Protein AF-A0A2D4ZFG2-F1 (afdb_monomer_lite)

Foldseek 3Di:
DPDPAFEWEAEPVQQWIQGSVRDIDHDDFDCPVDVVRQVVSLVSCVVVVNHPPSYHYDYDDD

Sequence (62 aa):
MFEDSAFHIFDKSTSTLTLFTGEIKQIDVNHLDKPDYLSAVKQKAISSGLIGESDFVCEWDV

pLDDT: mean 86.95, std 10.68, range [45.84, 95.44]

Structure (mmCIF, N/CA/C/O backbone):
data_AF-A0A2D4ZFG2-F1
#
_entry.id   AF-A0A2D4ZFG2-F1
#
loop_
_atom_site.group_PDB
_atom_site.id
_atom_site.type_symbol
_atom_site.label_atom_id
_atom_site.label_alt_id
_atom_site.label_comp_id
_atom_site.label_asym_id
_atom_site.label_entity_id
_atom_site.label_seq_id
_atom_site.pdbx_PDB_ins_code
_atom_site.Cartn_x
_atom_site.Cartn_y
_atom_site.Cartn_z
_atom_site.occupancy
_atom_site.B_iso_or_equiv
_atom_site.auth_seq_id
_atom_site.auth_comp_id
_atom_site.auth_asym_id
_atom_site.auth_atom_id
_atom_site.pdbx_PDB_model_num
ATOM 1 N N . MET A 1 1 ? -4.621 2.943 25.775 1.00 45.84 1 MET A N 1
ATOM 2 C CA . MET A 1 1 ? -5.381 2.674 24.540 1.00 45.84 1 MET A CA 1
ATOM 3 C C . MET A 1 1 ? -4.390 2.041 23.593 1.00 45.84 1 MET A C 1
ATOM 5 O O . MET A 1 1 ? -3.349 2.646 23.386 1.00 45.84 1 MET A O 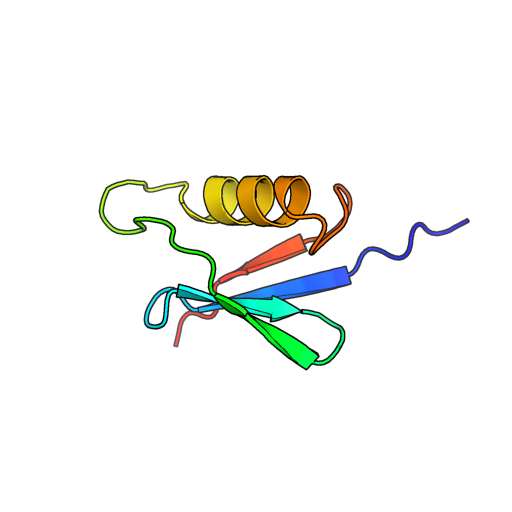1
ATOM 9 N N . PHE A 1 2 ? -4.619 0.803 23.158 1.00 51.38 2 PHE A N 1
ATOM 10 C CA . PHE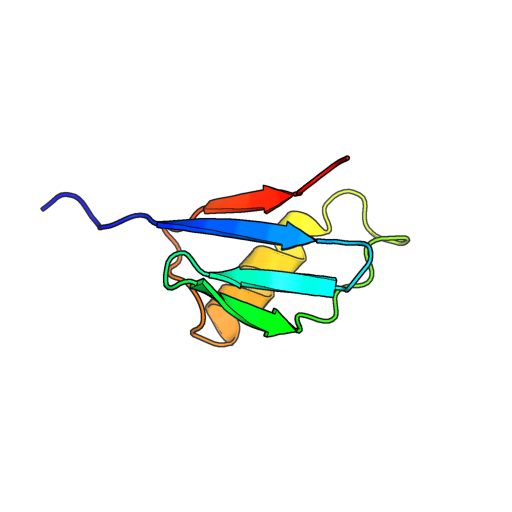 A 1 2 ? -3.856 0.273 22.031 1.00 51.38 2 PHE A CA 1
ATOM 11 C C . PHE A 1 2 ? -4.344 1.064 20.822 1.00 51.38 2 PHE A C 1
ATOM 13 O O . PHE A 1 2 ? -5.543 1.069 20.560 1.00 51.38 2 PHE A O 1
ATOM 20 N N . GLU A 1 3 ? -3.466 1.848 20.202 1.00 55.28 3 GLU A N 1
ATOM 21 C CA . GLU A 1 3 ? -3.765 2.426 18.897 1.00 55.28 3 GLU A CA 1
ATOM 22 C C . GLU A 1 3 ? -4.060 1.250 17.961 1.00 55.28 3 GLU A C 1
ATOM 24 O O . GLU A 1 3 ? -3.256 0.319 17.882 1.00 55.28 3 GLU A O 1
ATOM 29 N N . ASP A 1 4 ? -5.244 1.240 17.346 1.00 71.12 4 ASP A N 1
ATOM 30 C CA . ASP A 1 4 ? -5.654 0.224 16.375 1.00 71.12 4 ASP A CA 1
ATOM 31 C C . ASP A 1 4 ? -4.770 0.352 15.123 1.00 71.12 4 ASP A C 1
ATOM 33 O O . ASP A 1 4 ? -5.149 0.971 14.135 1.00 71.12 4 ASP A O 1
ATOM 37 N N . SER A 1 5 ? -3.550 -0.185 15.186 1.00 79.50 5 SER A N 1
ATOM 38 C CA . SER A 1 5 ? -2.675 -0.350 14.028 1.00 79.50 5 SER A CA 1
ATOM 39 C C . SER A 1 5 ? -3.250 -1.426 13.116 1.00 79.50 5 SER A C 1
ATOM 41 O O . SER A 1 5 ? -3.425 -2.577 13.527 1.00 79.50 5 SER A O 1
ATOM 43 N N . ALA A 1 6 ? -3.489 -1.071 11.860 1.00 89.50 6 ALA A N 1
ATOM 44 C CA . ALA A 1 6 ? -3.957 -1.988 10.835 1.00 89.50 6 ALA A CA 1
ATOM 45 C C . ALA A 1 6 ? -2.819 -2.421 9.897 1.00 89.50 6 ALA A C 1
ATOM 47 O O . ALA A 1 6 ? -1.842 -1.700 9.678 1.00 89.50 6 ALA A O 1
ATOM 48 N N . PHE A 1 7 ? -2.960 -3.619 9.329 1.00 91.50 7 PHE A N 1
ATOM 49 C CA . PHE A 1 7 ? -2.086 -4.127 8.273 1.00 91.50 7 PHE A CA 1
ATOM 50 C C . PHE A 1 7 ? -2.794 -4.018 6.925 1.00 91.50 7 PHE A C 1
ATOM 52 O O . PHE A 1 7 ? -3.925 -4.481 6.773 1.00 91.50 7 PHE A O 1
ATOM 59 N N . HIS A 1 8 ? -2.101 -3.442 5.947 1.00 93.56 8 HIS A N 1
ATOM 60 C CA . HIS A 1 8 ? -2.582 -3.228 4.586 1.00 93.56 8 HIS A CA 1
ATOM 61 C C . HIS A 1 8 ? -1.622 -3.877 3.595 1.00 93.56 8 HIS A C 1
ATOM 63 O O . HIS A 1 8 ? -0.407 -3.884 3.805 1.00 93.56 8 HIS A O 1
ATOM 69 N N . ILE A 1 9 ? -2.164 -4.414 2.507 1.00 94.38 9 ILE A N 1
ATOM 70 C CA . ILE A 1 9 ? -1.400 -5.201 1.535 1.00 94.38 9 ILE A CA 1
ATOM 71 C C . ILE A 1 9 ? -1.293 -4.418 0.233 1.00 94.38 9 ILE A C 1
ATOM 73 O O . ILE A 1 9 ? -2.309 -4.045 -0.349 1.00 94.38 9 ILE A O 1
ATOM 77 N N . PHE A 1 10 ? -0.076 -4.182 -0.238 1.00 93.62 10 PHE A N 1
ATOM 78 C CA . PHE A 1 10 ? 0.195 -3.553 -1.522 1.00 93.62 10 PHE A CA 1
ATOM 79 C C . PHE A 1 10 ? 0.595 -4.596 -2.569 1.00 93.62 10 PHE A C 1
ATOM 81 O O . PHE A 1 10 ? 1.530 -5.367 -2.361 1.00 93.62 10 PHE A O 1
ATOM 88 N N . ASP A 1 11 ? -0.087 -4.581 -3.710 1.00 91.38 11 ASP A N 1
ATOM 89 C CA . ASP A 1 11 ? 0.262 -5.356 -4.900 1.00 91.38 11 ASP A CA 1
ATOM 90 C C . ASP A 1 11 ? 0.937 -4.431 -5.923 1.00 91.38 11 ASP A C 1
ATOM 92 O O . ASP A 1 11 ? 0.312 -3.515 -6.473 1.00 91.38 11 ASP A O 1
ATOM 96 N N . LYS A 1 12 ? 2.231 -4.667 -6.179 1.00 88.00 12 LYS A N 1
ATOM 97 C CA . LYS A 1 12 ? 3.030 -3.894 -7.145 1.00 88.00 12 LYS A CA 1
ATOM 98 C C . LYS A 1 12 ? 2.596 -4.111 -8.596 1.00 88.00 12 LYS A C 1
ATOM 100 O O . LYS A 1 12 ? 2.731 -3.189 -9.401 1.00 88.00 12 LYS A O 1
ATOM 105 N N . SER A 1 13 ? 2.060 -5.288 -8.930 1.00 87.75 13 SER A N 1
ATOM 106 C CA . SER A 1 13 ? 1.679 -5.666 -10.299 1.00 87.75 13 SER A CA 1
ATOM 107 C C . SER A 1 13 ? 0.497 -4.838 -10.786 1.00 87.75 13 SER A C 1
ATOM 109 O O . SER A 1 13 ? 0.442 -4.435 -11.947 1.00 87.75 13 SER A O 1
ATOM 111 N N . THR A 1 14 ? -0.434 -4.553 -9.880 1.00 89.12 14 THR A N 1
ATOM 112 C CA . THR A 1 14 ? -1.647 -3.766 -10.137 1.00 89.12 14 THR A CA 1
ATOM 113 C C . THR A 1 14 ? -1.577 -2.351 -9.565 1.00 89.12 14 THR A C 1
ATOM 115 O O . THR A 1 14 ? -2.464 -1.545 -9.837 1.00 89.12 14 THR A O 1
ATOM 118 N N . SER A 1 15 ? -0.536 -2.021 -8.792 1.00 90.56 15 SER A N 1
ATOM 119 C CA . SER A 1 15 ? -0.409 -0.752 -8.057 1.00 90.56 15 SER A CA 1
ATOM 120 C C . SER A 1 15 ? -1.607 -0.475 -7.139 1.00 90.56 15 SER A C 1
ATOM 122 O O . SER A 1 15 ? -2.118 0.646 -7.067 1.00 90.56 15 SER A O 1
ATOM 124 N N . THR A 1 16 ? -2.080 -1.503 -6.430 1.00 93.12 16 THR A N 1
ATOM 125 C CA . THR A 1 16 ? -3.249 -1.412 -5.541 1.00 93.12 16 THR A CA 1
ATOM 126 C C . THR A 1 16 ? -2.893 -1.681 -4.086 1.00 93.12 16 THR A C 1
ATOM 128 O O . THR A 1 16 ? -2.197 -2.644 -3.784 1.00 93.12 16 THR A O 1
ATOM 131 N N . LEU A 1 17 ? -3.433 -0.866 -3.180 1.00 94.75 17 LEU A N 1
ATOM 132 C CA . LEU A 1 17 ? -3.426 -1.071 -1.737 1.00 94.75 17 LEU A CA 1
ATOM 133 C C . LEU A 1 17 ? -4.780 -1.643 -1.295 1.00 94.75 17 LEU A C 1
ATOM 135 O O . LEU A 1 17 ? -5.816 -0.996 -1.453 1.00 94.75 17 LEU A O 1
ATOM 139 N N . THR A 1 18 ? -4.763 -2.838 -0.722 1.00 95.44 18 THR A N 1
ATOM 140 C CA . THR A 1 18 ? -5.906 -3.452 -0.045 1.00 95.44 18 THR A CA 1
ATOM 141 C C . THR A 1 18 ? -5.876 -3.042 1.418 1.00 95.44 18 THR A C 1
ATOM 143 O O . THR A 1 18 ? -4.936 -3.373 2.145 1.00 95.44 18 THR A O 1
ATOM 146 N N . LEU A 1 19 ? -6.898 -2.301 1.832 1.00 93.38 19 LEU A N 1
ATOM 147 C CA . LEU A 1 19 ? -7.059 -1.840 3.200 1.00 93.38 19 LEU A CA 1
ATOM 148 C C . LEU A 1 19 ? -7.529 -2.985 4.101 1.00 93.38 19 LEU A C 1
ATOM 150 O O . LEU A 1 19 ? -8.207 -3.904 3.642 1.00 93.38 19 LEU A O 1
ATOM 154 N N . PHE A 1 20 ? -7.260 -2.892 5.403 1.00 89.12 20 PHE A N 1
ATOM 155 C CA . PHE A 1 20 ? -7.786 -3.842 6.395 1.00 89.12 20 PHE A CA 1
ATOM 156 C C . PHE A 1 20 ? -9.322 -3.966 6.364 1.00 89.12 20 PHE A C 1
ATOM 158 O O . PHE A 1 20 ? -9.873 -5.022 6.665 1.00 89.12 20 PHE A O 1
ATOM 165 N N . THR A 1 21 ? -10.023 -2.910 5.941 1.00 89.06 21 THR A N 1
ATOM 166 C CA . THR A 1 21 ? -11.482 -2.916 5.738 1.00 89.06 21 THR A CA 1
ATOM 167 C C . THR A 1 21 ? -11.939 -3.826 4.590 1.00 89.06 21 THR A C 1
ATOM 169 O O . THR A 1 21 ? -13.135 -4.069 4.445 1.00 89.06 21 THR A O 1
ATOM 172 N N . GLY A 1 22 ? -11.012 -4.313 3.761 1.00 88.69 22 GLY A N 1
ATOM 173 C CA . GLY A 1 22 ? -11.278 -5.039 2.520 1.00 88.69 22 GLY A CA 1
ATOM 174 C C . GLY A 1 22 ? -11.468 -4.130 1.302 1.00 88.69 22 GLY A C 1
ATOM 175 O O . GLY A 1 22 ? -11.639 -4.629 0.191 1.00 88.69 22 GLY A O 1
ATOM 176 N N . GLU A 1 23 ? -11.433 -2.805 1.470 1.00 94.00 23 GLU A N 1
ATOM 177 C CA . GLU A 1 23 ? -11.465 -1.877 0.341 1.00 94.00 23 GLU A CA 1
ATOM 178 C C . GLU A 1 23 ? -10.155 -1.912 -0.452 1.00 94.00 23 GLU A C 1
ATOM 180 O O . GLU A 1 23 ? -9.067 -1.908 0.116 1.00 94.00 23 GLU A O 1
ATOM 185 N N . ILE A 1 24 ? -10.258 -1.856 -1.778 1.00 94.56 24 ILE A N 1
ATOM 186 C CA . ILE A 1 24 ? -9.103 -1.795 -2.677 1.00 94.56 24 ILE A CA 1
ATOM 187 C C . ILE A 1 24 ? -8.990 -0.371 -3.220 1.00 94.56 24 ILE A C 1
ATOM 189 O O . ILE A 1 24 ? -9.953 0.175 -3.766 1.00 94.56 24 ILE A O 1
ATOM 193 N N . LYS A 1 25 ? -7.815 0.243 -3.075 1.00 95.44 25 LYS A N 1
ATOM 194 C CA . LYS A 1 25 ? -7.513 1.592 -3.568 1.00 95.44 25 LYS A CA 1
ATOM 195 C C . LYS A 1 25 ? -6.295 1.551 -4.477 1.00 95.44 25 LYS A C 1
ATOM 197 O O . LYS A 1 25 ? -5.295 0.922 -4.152 1.00 95.44 25 LYS A O 1
ATOM 202 N N . GLN A 1 26 ? -6.353 2.247 -5.605 1.00 93.44 26 GLN A N 1
ATOM 203 C CA . GLN A 1 26 ? -5.194 2.374 -6.482 1.00 93.44 26 GLN A CA 1
ATOM 204 C C . GLN A 1 26 ? -4.230 3.424 -5.924 1.00 93.44 26 GLN A C 1
ATOM 206 O O . GLN A 1 26 ? -4.638 4.536 -5.583 1.00 93.44 26 GLN A O 1
ATOM 211 N N . ILE A 1 27 ? -2.949 3.074 -5.832 1.00 91.06 27 ILE A N 1
ATOM 212 C CA . ILE A 1 27 ? -1.883 3.973 -5.404 1.00 91.06 27 ILE A CA 1
ATOM 213 C C . ILE A 1 27 ? -0.766 3.906 -6.438 1.00 91.06 27 ILE A C 1
ATOM 215 O O . ILE A 1 27 ? 0.115 3.054 -6.370 1.00 91.06 27 ILE A O 1
ATOM 219 N N . ASP A 1 28 ? -0.778 4.858 -7.373 1.00 86.75 28 ASP A N 1
ATOM 220 C CA . ASP A 1 28 ? 0.257 4.918 -8.405 1.00 86.75 28 ASP A CA 1
ATOM 221 C C . ASP A 1 28 ? 1.612 5.295 -7.793 1.00 86.75 28 ASP A C 1
ATOM 223 O O . ASP A 1 28 ? 1.870 6.461 -7.460 1.00 86.75 28 ASP A O 1
ATOM 227 N N . VAL A 1 29 ? 2.473 4.298 -7.631 1.00 85.56 29 VAL A N 1
ATOM 228 C CA . VAL A 1 29 ? 3.876 4.456 -7.255 1.00 85.56 29 VAL A CA 1
ATOM 229 C C . VAL A 1 29 ? 4.709 3.702 -8.270 1.00 85.56 29 VAL A C 1
ATOM 231 O O . VAL A 1 29 ? 4.484 2.526 -8.540 1.00 85.56 29 VAL A O 1
ATOM 234 N N . ASN A 1 30 ? 5.702 4.389 -8.822 1.00 82.38 30 ASN A N 1
ATOM 235 C CA . ASN A 1 30 ? 6.685 3.747 -9.673 1.00 82.38 30 ASN A CA 1
ATOM 236 C C . ASN A 1 30 ? 7.628 2.899 -8.803 1.00 82.38 30 ASN A C 1
ATOM 238 O O . ASN A 1 30 ? 8.488 3.444 -8.106 1.00 82.38 30 ASN A O 1
ATOM 242 N N . HIS A 1 31 ? 7.416 1.583 -8.823 1.00 79.06 31 HIS A N 1
ATOM 243 C CA . HIS A 1 31 ? 8.188 0.599 -8.064 1.00 79.06 31 HIS A CA 1
ATOM 244 C C . HIS A 1 31 ? 9.477 0.156 -8.777 1.00 79.06 31 HIS A C 1
ATOM 246 O O . HIS A 1 31 ? 10.356 -0.409 -8.138 1.00 79.06 31 HIS A O 1
ATOM 252 N N . LEU A 1 32 ? 9.620 0.429 -10.081 1.00 80.50 32 LEU A N 1
ATOM 253 C CA . LEU A 1 32 ? 10.790 0.024 -10.872 1.00 80.50 32 LEU A CA 1
ATOM 254 C C . LEU A 1 32 ? 12.003 0.931 -10.629 1.00 80.50 32 LEU A C 1
ATOM 256 O O . LEU A 1 32 ? 13.137 0.463 -10.639 1.00 80.50 32 LEU A O 1
ATOM 260 N N . ASP A 1 33 ? 11.762 2.215 -10.362 1.00 78.25 33 ASP A N 1
ATOM 261 C CA . ASP A 1 33 ? 12.822 3.213 -10.169 1.00 78.25 33 ASP A CA 1
ATOM 262 C C . ASP A 1 33 ? 13.209 3.428 -8.696 1.00 78.25 33 ASP A C 1
ATOM 264 O O . ASP A 1 33 ? 14.077 4.251 -8.391 1.00 78.25 33 ASP A O 1
ATOM 268 N N . LYS A 1 34 ? 12.547 2.742 -7.753 1.00 75.31 34 LYS A N 1
ATOM 269 C CA . LYS A 1 34 ? 12.720 2.985 -6.314 1.00 75.31 34 LYS A CA 1
ATOM 270 C C . LYS A 1 34 ? 12.848 1.681 -5.524 1.00 75.31 34 LYS A C 1
ATOM 272 O O . LYS A 1 34 ? 11.838 1.012 -5.331 1.00 75.31 34 LYS A O 1
ATOM 277 N N . PRO A 1 35 ? 14.032 1.363 -4.968 1.00 77.50 35 PRO A N 1
ATOM 278 C CA . PRO A 1 35 ? 14.176 0.212 -4.074 1.00 77.50 35 PRO A CA 1
ATOM 279 C C . PRO A 1 35 ? 13.297 0.334 -2.814 1.00 77.50 35 PRO A C 1
ATOM 281 O O . PRO A 1 35 ? 12.758 -0.663 -2.354 1.00 77.50 35 PRO A O 1
ATOM 284 N N . ASP A 1 36 ? 13.051 1.557 -2.323 1.00 85.38 36 ASP A N 1
ATOM 285 C CA . ASP A 1 36 ? 12.198 1.832 -1.152 1.00 85.38 36 ASP A CA 1
ATOM 286 C C . ASP A 1 36 ? 10.767 2.265 -1.525 1.00 85.38 36 ASP A C 1
ATOM 288 O O . ASP A 1 36 ? 10.156 3.118 -0.869 1.00 85.38 36 ASP A O 1
ATOM 292 N N . TYR A 1 37 ? 10.210 1.731 -2.613 1.00 88.25 37 TYR A N 1
ATOM 293 C CA . TYR A 1 37 ? 8.897 2.160 -3.104 1.00 88.25 37 TYR A CA 1
ATOM 294 C C . TYR A 1 37 ? 7.768 1.947 -2.075 1.00 88.25 37 TYR A C 1
ATOM 296 O O . TYR A 1 37 ? 6.842 2.756 -2.038 1.00 88.25 37 TYR A O 1
ATOM 304 N N . LEU A 1 38 ? 7.854 0.942 -1.192 1.00 91.00 38 LEU A N 1
ATOM 305 C CA . LEU A 1 38 ? 6.862 0.707 -0.129 1.00 91.00 38 LEU A CA 1
ATOM 306 C C . LEU A 1 38 ? 6.748 1.883 0.845 1.00 91.00 38 LEU A C 1
ATOM 308 O O . LEU A 1 38 ? 5.645 2.244 1.257 1.00 91.00 38 LEU A O 1
ATOM 312 N N . SER A 1 39 ? 7.863 2.548 1.153 1.00 91.69 39 SER A N 1
ATOM 313 C CA . SER A 1 39 ? 7.846 3.777 1.951 1.00 91.69 39 SER A CA 1
ATOM 314 C C . SER A 1 39 ? 7.080 4.886 1.230 1.00 91.69 39 SER A C 1
ATOM 316 O O . SER A 1 39 ? 6.304 5.610 1.852 1.00 91.69 39 SER A O 1
ATOM 318 N N . ALA A 1 40 ? 7.231 4.996 -0.094 1.00 92.31 40 ALA A N 1
ATOM 319 C CA . ALA A 1 40 ? 6.473 5.952 -0.900 1.00 92.31 40 ALA A CA 1
ATOM 320 C C . ALA A 1 40 ? 4.977 5.596 -0.980 1.00 92.31 40 ALA A C 1
ATOM 322 O O . ALA A 1 40 ? 4.142 6.498 -0.910 1.00 92.31 40 ALA A O 1
ATOM 323 N N . VAL A 1 41 ? 4.630 4.306 -1.069 1.00 93.44 41 VAL A N 1
ATOM 324 C CA . VAL A 1 41 ? 3.241 3.822 -0.987 1.00 93.44 41 VAL A CA 1
ATOM 325 C C . VAL A 1 41 ? 2.626 4.221 0.351 1.00 93.44 41 VAL A C 1
ATOM 327 O O . VAL A 1 41 ? 1.572 4.855 0.360 1.00 93.44 41 VAL A O 1
ATOM 330 N N . LYS A 1 42 ? 3.305 3.931 1.470 1.00 93.94 42 LYS A N 1
ATOM 331 C CA . LYS A 1 42 ? 2.836 4.287 2.817 1.00 93.94 42 LYS A CA 1
ATOM 332 C C . LYS A 1 42 ? 2.615 5.793 2.950 1.00 93.94 42 LYS A C 1
ATOM 334 O O . LYS A 1 42 ? 1.542 6.218 3.365 1.00 93.94 42 LYS A O 1
ATOM 339 N N . GLN A 1 43 ? 3.587 6.606 2.540 1.00 93.62 43 GLN A N 1
ATOM 340 C CA . GLN A 1 43 ? 3.470 8.067 2.596 1.00 93.62 43 GLN A CA 1
ATOM 341 C C . GLN A 1 43 ? 2.293 8.593 1.765 1.00 93.62 43 GLN A C 1
ATOM 343 O O . GLN A 1 43 ? 1.558 9.469 2.217 1.00 93.62 43 GLN A O 1
ATOM 348 N N . LYS A 1 44 ? 2.069 8.035 0.569 1.00 93.62 44 LYS A N 1
ATOM 349 C CA . LYS A 1 44 ? 0.950 8.426 -0.296 1.00 93.62 44 LYS A CA 1
ATOM 350 C C . LYS A 1 44 ? -0.404 7.982 0.264 1.00 93.62 44 LYS A C 1
ATOM 352 O O . LYS A 1 44 ? -1.385 8.710 0.138 1.00 93.62 44 LYS A O 1
ATOM 357 N N . ALA A 1 45 ? -0.464 6.816 0.899 1.00 93.69 45 ALA A N 1
ATOM 358 C CA . ALA A 1 45 ? -1.667 6.321 1.557 1.00 93.69 45 ALA A CA 1
ATOM 359 C C . ALA A 1 45 ? -2.046 7.186 2.772 1.00 93.69 45 ALA A C 1
ATOM 361 O O . ALA A 1 45 ? -3.213 7.553 2.908 1.00 93.69 45 ALA A O 1
ATOM 362 N N . ILE A 1 46 ? -1.061 7.585 3.588 1.00 94.69 46 ILE A N 1
ATOM 363 C CA . ILE A 1 46 ? -1.250 8.509 4.719 1.00 94.69 46 ILE A CA 1
ATOM 364 C C . ILE A 1 46 ? -1.718 9.878 4.218 1.00 94.69 46 ILE A C 1
ATOM 366 O O . ILE A 1 46 ? -2.722 10.399 4.697 1.00 94.69 46 ILE A O 1
ATOM 370 N N . SER A 1 47 ? -1.043 10.455 3.217 1.00 94.06 47 SER A N 1
ATOM 371 C CA . SER A 1 47 ? -1.408 11.780 2.692 1.00 94.06 47 SER A CA 1
ATOM 372 C C . SER A 1 47 ? -2.788 11.813 2.030 1.00 94.06 47 SER A C 1
ATOM 374 O O . SER A 1 47 ? -3.425 12.863 1.989 1.00 94.06 47 SER A O 1
ATOM 376 N N . SER A 1 48 ? -3.264 10.662 1.550 1.00 92.75 48 SER A N 1
ATOM 377 C CA . SER A 1 48 ? -4.605 10.486 0.984 1.00 92.75 48 SER A CA 1
ATOM 378 C C . SER A 1 48 ? -5.668 10.146 2.039 1.00 92.75 48 SER A C 1
ATOM 380 O O . SER A 1 48 ? -6.832 9.972 1.684 1.00 92.75 48 SER A O 1
ATOM 382 N N . GLY A 1 49 ? -5.290 10.024 3.317 1.00 92.44 49 GLY A N 1
ATOM 383 C CA . GLY A 1 49 ? -6.192 9.666 4.415 1.00 92.44 49 GLY A CA 1
ATOM 384 C C . GLY A 1 49 ? -6.720 8.230 4.353 1.00 92.44 49 GLY A C 1
ATOM 385 O O . GLY A 1 49 ? -7.763 7.946 4.932 1.00 92.44 49 GLY A O 1
ATOM 386 N N . LEU A 1 50 ? -6.039 7.337 3.627 1.00 92.62 50 LEU A N 1
ATOM 387 C CA . LEU A 1 50 ? -6.457 5.940 3.469 1.00 92.62 50 LEU A CA 1
ATOM 388 C C . LEU A 1 50 ? -6.058 5.069 4.664 1.00 92.62 50 LEU A C 1
ATOM 390 O O . LEU A 1 50 ? -6.746 4.095 4.958 1.00 92.62 50 LEU A O 1
ATOM 394 N N . ILE A 1 51 ? -4.940 5.402 5.312 1.00 93.31 51 ILE A N 1
ATOM 395 C CA . ILE A 1 51 ? -4.356 4.660 6.437 1.00 93.31 51 ILE A CA 1
ATOM 396 C C . ILE A 1 51 ? -3.795 5.636 7.479 1.00 93.31 51 ILE A C 1
ATOM 398 O O . ILE A 1 51 ? -3.506 6.792 7.155 1.00 93.31 51 ILE A O 1
ATOM 402 N N . GLY A 1 52 ? -3.606 5.167 8.711 1.00 91.62 52 GLY A N 1
ATOM 403 C CA . GLY A 1 52 ? -2.944 5.915 9.784 1.00 91.62 52 GLY A CA 1
ATOM 404 C C . GLY A 1 52 ? -1.412 5.870 9.715 1.00 91.62 52 GLY A C 1
ATOM 405 O O . GLY A 1 52 ? -0.816 5.025 9.049 1.00 91.62 52 GLY A O 1
ATOM 406 N N . GLU A 1 53 ? -0.733 6.764 10.443 1.00 90.62 53 GLU A N 1
ATOM 407 C CA . GLU A 1 53 ? 0.741 6.759 10.532 1.00 90.62 53 GLU A CA 1
ATOM 408 C C . GLU A 1 53 ? 1.289 5.484 11.198 1.00 90.62 53 GLU A C 1
ATOM 410 O O . GLU A 1 53 ? 2.340 4.960 10.802 1.00 90.62 53 GLU A O 1
ATOM 415 N N . SER A 1 54 ? 0.542 4.969 12.177 1.00 90.88 54 SER A N 1
ATOM 416 C CA . SER A 1 54 ? 0.810 3.740 12.925 1.00 90.88 54 SER A CA 1
ATOM 417 C C . SER A 1 54 ? 0.468 2.460 12.153 1.00 90.88 54 SER A C 1
ATOM 419 O O . SER A 1 54 ? 0.745 1.368 12.654 1.00 90.88 54 SER A O 1
ATOM 421 N N . ASP A 1 55 ? -0.096 2.571 10.947 1.00 90.81 55 ASP A N 1
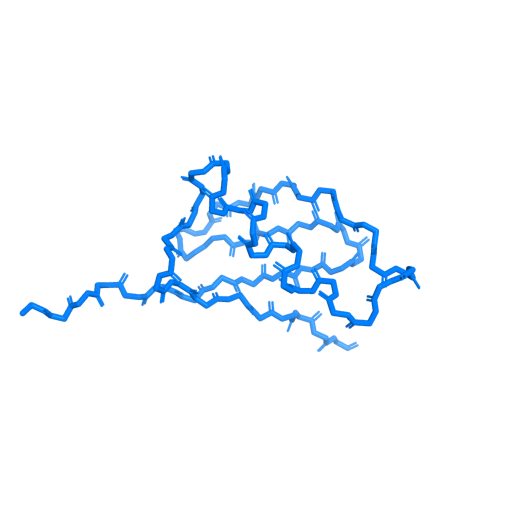ATOM 422 C CA . ASP A 1 55 ? -0.453 1.421 10.121 1.00 90.81 55 ASP A CA 1
ATOM 423 C C . ASP A 1 55 ? 0.755 0.852 9.374 1.00 90.81 55 ASP A C 1
ATOM 425 O O . ASP A 1 55 ? 1.733 1.542 9.047 1.00 90.81 55 ASP A O 1
ATOM 429 N N . PHE A 1 56 ? 0.677 -0.435 9.061 1.00 92.38 56 PHE A N 1
ATOM 430 C CA . PHE A 1 56 ? 1.711 -1.169 8.349 1.00 92.38 56 PHE A CA 1
ATOM 431 C C . PHE A 1 56 ? 1.270 -1.440 6.914 1.00 92.38 56 PHE A C 1
ATOM 433 O O . PHE A 1 56 ? 0.138 -1.846 6.667 1.00 92.38 56 PHE A O 1
ATOM 440 N N . VAL A 1 57 ? 2.186 -1.242 5.966 1.00 92.38 57 VAL A N 1
ATOM 441 C CA . VAL A 1 57 ? 2.002 -1.628 4.564 1.00 92.38 57 VAL A CA 1
ATOM 442 C C . VAL A 1 57 ? 3.032 -2.699 4.247 1.00 92.38 57 VAL A C 1
ATOM 444 O O . VAL A 1 57 ? 4.229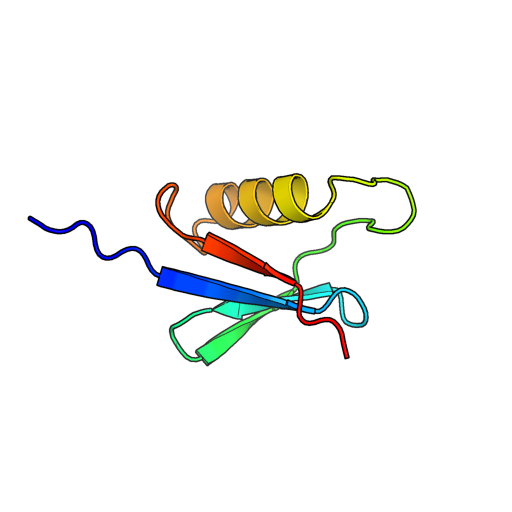 -2.460 4.413 1.00 92.38 57 VAL A O 1
ATOM 447 N N . CYS A 1 58 ? 2.577 -3.866 3.809 1.00 91.69 58 CYS A N 1
ATOM 448 C CA . CYS A 1 58 ? 3.440 -4.929 3.309 1.00 91.69 58 CYS A CA 1
ATOM 449 C C . CYS A 1 58 ? 3.209 -5.156 1.817 1.00 91.69 58 CYS A C 1
ATOM 451 O O . CYS A 1 58 ? 2.137 -4.874 1.288 1.00 91.69 58 CYS A O 1
ATOM 453 N N . GLU A 1 59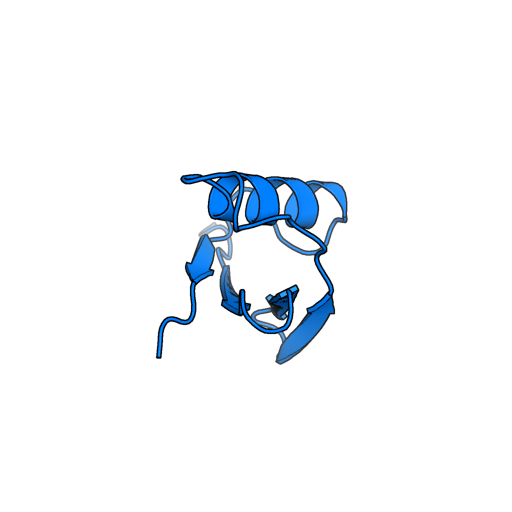 ? 4.230 -5.662 1.140 1.00 90.12 59 GLU A N 1
ATOM 454 C CA . GLU A 1 59 ? 4.108 -6.140 -0.231 1.00 90.12 59 GLU A CA 1
ATOM 455 C C . GLU A 1 59 ? 3.521 -7.551 -0.252 1.00 90.12 59 GLU A C 1
ATOM 457 O O . GLU A 1 59 ? 3.917 -8.409 0.541 1.00 90.12 59 GLU A O 1
ATOM 462 N N . TRP A 1 60 ? 2.618 -7.798 -1.196 1.00 83.12 60 TRP A N 1
ATOM 463 C CA . TRP A 1 60 ? 2.274 -9.146 -1.624 1.00 83.12 60 TRP A CA 1
ATOM 464 C C . TRP A 1 60 ? 3.248 -9.595 -2.719 1.00 83.12 60 TRP A C 1
ATOM 466 O O . TRP A 1 60 ? 3.113 -9.190 -3.873 1.00 83.12 60 TRP A O 1
ATOM 476 N N . ASP A 1 61 ? 4.240 -10.405 -2.350 1.00 69.88 61 ASP A N 1
ATOM 477 C CA . ASP A 1 61 ? 5.160 -11.055 -3.291 1.00 69.88 61 ASP A CA 1
ATOM 478 C C . ASP A 1 61 ? 4.714 -12.519 -3.448 1.00 69.88 61 ASP A C 1
ATOM 480 O O . ASP A 1 61 ? 4.656 -13.262 -2.463 1.00 69.88 61 ASP A O 1
ATOM 484 N N . VAL A 1 62 ? 4.315 -12.902 -4.664 1.00 60.47 62 VAL A N 1
ATOM 485 C CA . 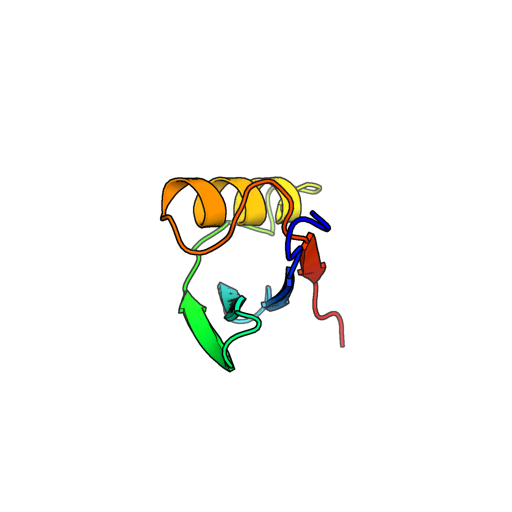VAL A 1 62 ? 3.911 -14.271 -5.051 1.00 60.47 62 VAL A CA 1
ATOM 486 C C . VAL A 1 62 ? 4.971 -14.928 -5.911 1.00 60.47 62 VAL A C 1
ATOM 488 O O . VAL A 1 62 ? 5.500 -14.239 -6.811 1.00 60.47 62 VAL A O 1
#

Radius of gyration: 11.22 Å; chains: 1; bounding box: 26×26×35 Å

Secondary structure (DSSP, 8-state):
----PPEEEEETTTTEEE-TTS-EEE-----SS-TTHHHHHHHHHHHTTSS-TT-EEEE---